Protein AF-A0A7L4RC32-F1 (afdb_monomer_lite)

Radius of gyration: 23.65 Å; chains: 1; bounding box: 84×22×58 Å

Foldseek 3Di:
DYDDDDDPPDPPDDPDPPDAPFQDDLVSLQLLLQLLDPPLVRNLVSLVCCVVPVVPDGPLSLLSSLLSVLCSVVVVVVVVVVVVVLVVVLVVLCVVVVHPSNVVSVVVVVVVVVVVVVVSNVSSVCSSRRHSDADVPSSVVSNVRD

Sequence (146 aa):
MPEEKSSKAAAAEKPKPAAPASGGSDETKLFGALCYIPIFAISLIVSLLILLTERKENKFLKFHATQSLIFMVVSAVVVITLFVIMWFGTVVVSMVTYGIGGLVCCGLEALMLLAYLVIWLFLAWQAYQGIEYEIPVIGKFARKYV

Secondary structure (DSSP, 8-state):
---------------PPPPP---SSHHHHHHHHHTT-S-HHHHHHHHHHHHHH-TTT-HHHHHHHHHHHHHHHHHHHHHHHHHHHHHHHHHHHHHHTTTHHHHHHHHHHHHHHHHHHHHHHHHHHHHHTT-----TTHHHHHGGG-

Structure (mmCIF, N/CA/C/O backbone):
data_AF-A0A7L4RC32-F1
#
_entry.id   AF-A0A7L4RC32-F1
#
loop_
_atom_site.group_PDB
_atom_site.id
_atom_site.type_symbol
_atom_site.label_atom_id
_atom_site.label_alt_id
_atom_site.label_comp_id
_atom_site.label_asym_id
_atom_site.label_entity_id
_atom_site.label_seq_id
_atom_site.pdbx_PDB_ins_code
_atom_site.Cartn_x
_atom_site.Cartn_y
_atom_site.Cartn_z
_atom_site.occupancy
_atom_site.B_iso_or_equiv
_atom_site.auth_seq_id
_atom_site.auth_comp_id
_atom_site.auth_asym_id
_atom_site.auth_atom_id
_atom_site.pdbx_PDB_model_num
ATOM 1 N N . MET A 1 1 ? -66.441 -7.438 29.787 1.00 43.78 1 MET A N 1
ATOM 2 C CA . MET A 1 1 ? -65.794 -8.201 28.697 1.00 43.78 1 MET A CA 1
ATOM 3 C C . MET A 1 1 ? -65.959 -7.403 27.416 1.00 43.78 1 MET A C 1
ATOM 5 O O . MET A 1 1 ? -67.084 -6.980 27.187 1.00 43.78 1 MET A O 1
ATOM 9 N N . PRO A 1 2 ? -64.956 -7.284 26.543 1.00 49.03 2 PRO A N 1
ATOM 10 C CA . PRO A 1 2 ? -63.542 -6.990 26.785 1.00 49.03 2 PRO A CA 1
ATOM 11 C C . PRO A 1 2 ? -63.007 -5.945 25.761 1.00 49.03 2 PRO A C 1
ATOM 13 O O . PRO A 1 2 ? -63.750 -5.463 24.918 1.00 49.03 2 PRO A O 1
ATOM 16 N N . GLU A 1 3 ? -61.712 -5.641 25.871 1.00 48.75 3 GLU A N 1
ATOM 17 C CA . GLU A 1 3 ? -60.775 -5.345 24.767 1.00 48.75 3 GLU A CA 1
ATOM 18 C C . GLU A 1 3 ? -60.891 -4.019 23.984 1.00 48.75 3 GLU A C 1
ATOM 20 O O . GLU A 1 3 ? -61.873 -3.708 23.329 1.00 48.75 3 GLU 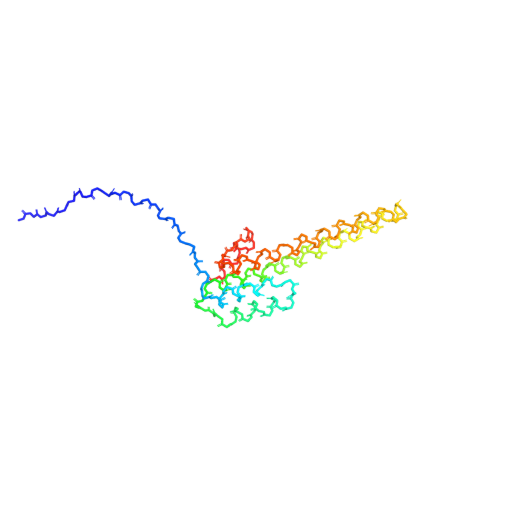A O 1
ATOM 25 N N . GLU A 1 4 ? -59.949 -3.085 24.134 1.00 44.00 4 GLU A N 1
ATOM 26 C CA . GLU A 1 4 ? -58.525 -3.146 23.750 1.00 44.00 4 GLU A CA 1
ATOM 27 C C . GLU A 1 4 ? -58.311 -2.759 22.276 1.00 44.00 4 GLU A C 1
ATOM 29 O O . GLU A 1 4 ? -58.820 -3.385 21.362 1.00 44.00 4 GLU A O 1
ATOM 34 N N . LYS A 1 5 ? -57.539 -1.674 22.114 1.00 45.47 5 LYS A N 1
ATOM 35 C CA . LYS A 1 5 ? -56.631 -1.319 21.011 1.00 45.47 5 LYS A CA 1
ATOM 36 C C . LYS A 1 5 ? -57.003 -1.804 19.605 1.00 45.47 5 LYS A C 1
ATOM 38 O O . LYS A 1 5 ? -56.997 -2.987 19.318 1.00 45.47 5 LYS A O 1
ATOM 43 N N . SER A 1 6 ? -56.980 -0.864 18.665 1.00 47.09 6 SER A N 1
ATOM 44 C CA . SER A 1 6 ? -55.979 -0.856 17.581 1.00 47.09 6 SER A CA 1
ATOM 45 C C . SER A 1 6 ? -56.546 -0.124 16.374 1.00 47.09 6 SER A C 1
ATOM 47 O O . SER A 1 6 ? -57.339 -0.674 15.625 1.00 47.09 6 SER A O 1
ATOM 49 N N . SER A 1 7 ? -56.135 1.128 16.183 1.00 44.62 7 SER A N 1
ATOM 50 C CA . SER A 1 7 ? -55.786 1.636 14.851 1.00 44.62 7 SER A CA 1
ATOM 51 C C . SER A 1 7 ? -55.145 3.018 14.992 1.00 44.62 7 SER A C 1
ATOM 53 O O . SER A 1 7 ? -55.644 4.034 14.516 1.00 44.62 7 SER A O 1
ATOM 55 N N . LYS A 1 8 ? -54.001 3.078 15.684 1.00 41.72 8 LYS A N 1
ATOM 56 C CA . LYS A 1 8 ? -52.962 4.030 15.280 1.00 41.72 8 LYS A CA 1
ATOM 57 C C . LYS A 1 8 ? -52.216 3.334 14.151 1.00 41.72 8 LYS A C 1
ATOM 59 O O . LYS A 1 8 ? -51.225 2.650 14.387 1.00 41.72 8 LYS A O 1
ATOM 64 N N . ALA A 1 9 ? -52.775 3.428 12.947 1.00 42.44 9 ALA A N 1
ATOM 65 C CA . ALA A 1 9 ? -52.086 3.035 11.733 1.00 42.44 9 ALA A CA 1
ATOM 66 C C . ALA A 1 9 ? -50.764 3.807 11.681 1.00 42.44 9 ALA A C 1
ATOM 68 O O . ALA A 1 9 ? -50.730 5.034 11.791 1.00 42.44 9 ALA A O 1
ATOM 69 N N . ALA A 1 10 ? -49.687 3.031 11.625 1.00 44.19 10 ALA A N 1
ATOM 70 C CA . ALA A 1 10 ? -48.311 3.463 11.657 1.00 44.19 10 ALA A CA 1
ATOM 71 C C . ALA A 1 10 ? -48.065 4.595 10.653 1.00 44.19 10 ALA A C 1
ATOM 73 O O . ALA A 1 10 ? -48.138 4.402 9.440 1.00 44.19 10 ALA A O 1
ATOM 74 N N . ALA A 1 11 ? -47.725 5.775 11.171 1.00 43.47 11 ALA A N 1
ATOM 75 C CA . ALA A 1 11 ? -46.958 6.731 10.399 1.00 43.47 11 ALA A CA 1
ATOM 76 C C . ALA A 1 11 ? -45.625 6.048 10.080 1.00 43.47 11 ALA A C 1
ATOM 78 O O . ALA A 1 11 ? -44.857 5.730 10.985 1.00 43.47 11 ALA A O 1
ATOM 79 N N . ALA A 1 12 ? -45.408 5.754 8.800 1.00 51.44 12 ALA A N 1
ATOM 80 C CA . ALA A 1 12 ? -44.160 5.218 8.294 1.00 51.44 12 ALA A CA 1
ATOM 81 C C . ALA A 1 12 ? -43.013 6.152 8.705 1.00 51.44 12 ALA A C 1
ATOM 83 O O . ALA A 1 12 ? -42.859 7.252 8.166 1.00 51.44 12 ALA A O 1
ATOM 84 N N . GLU A 1 13 ? -42.230 5.723 9.691 1.00 39.00 13 GLU A N 1
ATOM 85 C CA . GLU A 1 13 ? -40.980 6.370 10.052 1.00 39.00 13 GLU A CA 1
ATOM 86 C C . GLU A 1 13 ? -40.031 6.194 8.863 1.00 39.00 13 GLU A C 1
ATOM 88 O O . GLU A 1 13 ? -39.593 5.089 8.539 1.00 39.00 13 GLU A O 1
ATOM 93 N N . LYS A 1 14 ? -39.786 7.290 8.137 1.00 41.25 14 LYS A N 1
ATOM 94 C CA . LYS A 1 14 ? -38.772 7.346 7.079 1.00 41.25 14 LYS A CA 1
ATOM 95 C C . LYS A 1 14 ? -37.447 6.830 7.658 1.00 41.25 14 LYS A C 1
ATOM 97 O O . LYS A 1 14 ? -37.138 7.203 8.790 1.00 41.25 14 LYS A O 1
ATOM 102 N N . PRO A 1 15 ? -36.635 6.051 6.916 1.00 42.06 15 PRO A N 1
ATOM 103 C CA . PRO A 1 15 ? -35.332 5.632 7.409 1.00 42.06 15 PRO A CA 1
ATOM 104 C C . PRO A 1 15 ? -34.523 6.885 7.730 1.00 42.06 15 PRO A C 1
ATOM 106 O O . PRO A 1 15 ? -34.188 7.673 6.842 1.00 42.06 15 PRO A O 1
ATOM 109 N N . LYS A 1 16 ? -34.280 7.105 9.021 1.00 41.97 16 LYS A N 1
ATOM 110 C CA . LYS A 1 16 ? -33.401 8.154 9.520 1.00 41.97 16 LYS A CA 1
ATOM 111 C C . LYS A 1 16 ? -32.059 8.010 8.791 1.00 41.97 16 LYS A C 1
ATOM 113 O O . LYS A 1 16 ? -31.545 6.889 8.749 1.00 41.97 16 LYS A O 1
ATOM 118 N N . PRO A 1 17 ? -31.490 9.083 8.210 1.00 42.78 17 PRO A N 1
ATOM 119 C CA . PRO A 1 17 ? -30.147 9.025 7.650 1.00 42.78 17 PRO A CA 1
ATOM 120 C C . PRO A 1 17 ? -29.216 8.426 8.703 1.00 42.78 17 PRO A C 1
ATOM 122 O O . PRO A 1 17 ? -29.172 8.924 9.831 1.00 42.78 17 PRO A O 1
ATOM 125 N N . ALA A 1 18 ? -28.558 7.315 8.367 1.00 48.16 18 ALA A N 1
ATOM 126 C CA . ALA A 1 18 ? -27.604 6.682 9.259 1.00 48.16 18 ALA A CA 1
ATOM 127 C C . ALA A 1 18 ? -26.569 7.742 9.652 1.00 48.16 18 ALA A C 1
ATOM 129 O O . ALA A 1 18 ? -25.888 8.300 8.791 1.00 48.16 18 ALA A O 1
ATOM 130 N N . ALA A 1 19 ? -26.518 8.075 10.943 1.00 46.94 19 ALA A N 1
ATOM 131 C CA . ALA A 1 19 ? -25.483 8.942 11.480 1.00 46.94 19 ALA A CA 1
ATOM 132 C C . ALA A 1 19 ? -24.112 8.348 11.108 1.00 46.94 19 ALA A C 1
ATOM 134 O O . ALA A 1 19 ? -23.997 7.116 11.064 1.00 46.94 19 ALA A O 1
ATOM 135 N N . PRO A 1 20 ? -23.084 9.175 10.838 1.00 46.50 20 PRO A N 1
ATOM 136 C CA . PRO A 1 20 ? -21.753 8.647 10.597 1.00 46.50 20 PRO A CA 1
ATOM 137 C C . PRO A 1 20 ? -21.381 7.785 11.801 1.00 46.50 20 PRO A C 1
ATOM 139 O O . PRO A 1 20 ? -21.528 8.230 12.941 1.00 46.50 20 PRO A O 1
ATOM 142 N N . ALA A 1 21 ? -20.958 6.544 11.558 1.00 50.88 21 ALA A N 1
ATOM 143 C CA . ALA A 1 21 ? -20.325 5.738 12.587 1.00 50.88 21 ALA A CA 1
ATOM 144 C C . ALA A 1 21 ? -19.062 6.502 12.997 1.00 50.88 21 ALA A C 1
ATOM 146 O O . ALA A 1 21 ? -18.058 6.471 12.295 1.00 50.88 21 ALA A O 1
ATOM 147 N N . SER A 1 22 ? -19.159 7.312 14.050 1.00 55.88 22 SER A N 1
ATOM 148 C CA . SER A 1 22 ? -18.074 8.174 14.489 1.00 55.88 22 SER A CA 1
AT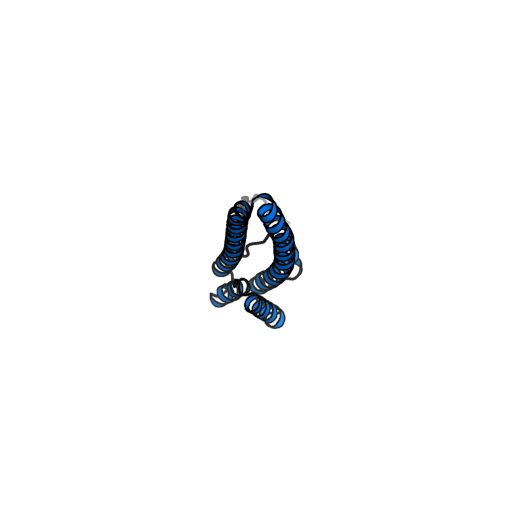OM 149 C C . SER A 1 22 ? -16.942 7.271 14.953 1.00 55.88 22 SER A C 1
ATOM 151 O O . SER A 1 22 ? -17.096 6.599 15.976 1.00 55.88 22 SER A O 1
ATOM 153 N N . GLY A 1 23 ? -15.840 7.228 14.202 1.00 57.19 23 GLY A N 1
ATOM 154 C CA . GLY A 1 23 ? -14.593 6.601 14.627 1.00 57.19 23 GLY A CA 1
ATOM 155 C C . GLY A 1 23 ? -14.100 7.230 15.929 1.00 57.19 23 GLY A C 1
ATOM 156 O O . GLY A 1 23 ? -13.321 8.166 15.886 1.00 57.19 23 GLY A O 1
ATOM 157 N N . GLY A 1 24 ? -14.618 6.753 17.062 1.00 67.69 24 GLY A N 1
ATOM 158 C CA . GLY A 1 24 ? -14.211 7.030 18.441 1.00 67.69 24 GLY A CA 1
ATOM 159 C C . GLY A 1 24 ? -13.702 8.438 18.790 1.00 67.69 24 GLY A C 1
ATOM 160 O O . GLY A 1 24 ? -14.099 9.459 18.226 1.00 67.69 24 GLY A O 1
ATOM 161 N N . SER A 1 25 ? -12.833 8.455 19.803 1.00 84.50 25 SER A N 1
ATOM 162 C CA . SER A 1 25 ? -12.023 9.603 20.220 1.00 84.50 25 SER A CA 1
ATOM 163 C C . SER A 1 25 ? -11.043 10.022 19.119 1.00 84.50 25 SER A C 1
ATOM 165 O O . SER A 1 25 ? -10.749 9.251 18.206 1.00 84.50 25 SER A O 1
ATOM 167 N N . ASP A 1 26 ? -10.467 11.220 19.219 1.00 88.62 26 ASP A N 1
ATOM 168 C CA . ASP A 1 26 ? -9.444 11.666 18.262 1.00 88.62 26 ASP A CA 1
ATOM 169 C C . ASP A 1 26 ? -8.217 10.739 18.235 1.00 88.62 26 ASP A C 1
ATOM 171 O O . ASP A 1 26 ? -7.614 10.535 17.183 1.00 88.62 26 ASP A O 1
ATOM 175 N N . GLU A 1 27 ? -7.916 10.078 19.356 1.00 88.44 27 GLU A N 1
ATOM 176 C CA . GLU A 1 27 ? -6.907 9.018 19.434 1.00 88.44 27 GLU A CA 1
ATOM 177 C C . GLU A 1 27 ? -7.261 7.831 18.529 1.00 88.44 27 GLU A C 1
ATOM 179 O O . GLU A 1 27 ? -6.418 7.355 17.775 1.00 88.44 27 GLU A O 1
ATOM 184 N N . THR A 1 28 ? -8.524 7.390 18.536 1.00 89.50 28 THR A N 1
ATOM 185 C CA . THR A 1 28 ? -9.004 6.282 17.693 1.00 89.50 28 THR A CA 1
ATOM 186 C C . THR A 1 28 ? -8.801 6.591 16.208 1.00 89.50 28 THR A C 1
ATOM 188 O O . THR A 1 28 ? -8.320 5.741 15.455 1.00 89.50 28 THR A O 1
ATOM 191 N N . LYS A 1 29 ? -9.128 7.819 15.790 1.00 91.50 29 LYS A N 1
ATOM 192 C CA . LYS A 1 29 ? -8.939 8.285 14.406 1.00 91.50 29 LYS A CA 1
ATOM 193 C C . LYS A 1 29 ? -7.463 8.363 14.038 1.00 91.50 29 LYS A C 1
ATOM 195 O O . LYS A 1 29 ? -7.075 7.930 12.953 1.00 91.50 29 LYS A O 1
ATOM 200 N N . LEU A 1 30 ? -6.633 8.874 14.951 1.00 91.75 30 LEU A N 1
ATOM 201 C CA . LEU A 1 30 ? -5.189 8.950 14.762 1.00 91.75 30 LEU A CA 1
ATOM 202 C C . LEU A 1 30 ? -4.590 7.552 14.578 1.00 91.75 30 LEU A C 1
ATOM 204 O O . LEU A 1 30 ? -3.924 7.314 13.575 1.00 91.75 30 LEU A O 1
ATOM 208 N N . PHE A 1 31 ? -4.872 6.610 15.479 1.00 90.94 31 PHE A N 1
ATOM 209 C CA . PHE A 1 31 ? -4.384 5.232 15.367 1.00 90.94 31 PHE A CA 1
ATOM 210 C C . PHE A 1 31 ? -4.900 4.525 14.106 1.00 90.94 31 PHE A C 1
ATOM 212 O O . PHE A 1 31 ? -4.135 3.818 13.451 1.00 90.94 31 PHE A O 1
ATOM 219 N N . GLY A 1 32 ? -6.152 4.774 13.707 1.00 91.81 32 GLY A N 1
ATOM 220 C CA . GLY A 1 32 ? -6.688 4.295 12.431 1.00 91.81 32 GLY A CA 1
ATOM 221 C C . GLY A 1 32 ? -5.915 4.835 11.223 1.00 91.81 32 GLY A C 1
ATOM 222 O O . GLY A 1 32 ? -5.639 4.084 10.289 1.00 91.81 32 GLY A O 1
ATOM 223 N N . ALA A 1 33 ? -5.516 6.109 11.244 1.00 93.94 33 ALA A N 1
ATOM 224 C CA . ALA A 1 33 ? -4.691 6.713 10.197 1.00 93.94 33 ALA A CA 1
ATOM 225 C C . ALA A 1 33 ? -3.250 6.177 10.195 1.00 93.94 33 ALA A C 1
ATOM 227 O O . ALA A 1 33 ? -2.680 5.958 9.124 1.00 93.94 33 ALA A O 1
ATOM 228 N N . LEU A 1 34 ? -2.678 5.904 11.375 1.00 93.31 34 LEU A N 1
ATOM 229 C CA . LEU A 1 34 ? -1.334 5.333 11.520 1.00 93.31 34 LEU A CA 1
ATOM 230 C C . LEU A 1 34 ? -1.206 3.942 10.877 1.00 93.31 34 LEU A C 1
ATOM 232 O O . LEU A 1 34 ? -0.119 3.585 10.424 1.00 93.31 34 LEU A O 1
ATOM 236 N N . CYS A 1 35 ? -2.305 3.185 10.767 1.00 92.94 35 CYS A N 1
ATOM 237 C CA . CYS A 1 35 ? -2.337 1.936 10.003 1.00 92.94 35 CYS A CA 1
ATOM 238 C C . CYS A 1 35 ? -2.024 2.123 8.507 1.00 92.94 35 CYS A C 1
ATOM 240 O O . CYS A 1 35 ? -1.695 1.141 7.852 1.00 92.94 35 CYS A O 1
ATOM 242 N N . TYR A 1 36 ? -2.135 3.333 7.951 1.00 93.75 36 TYR A N 1
ATOM 243 C CA . TYR A 1 36 ? -1.957 3.621 6.521 1.00 93.75 36 TYR A CA 1
ATOM 244 C C . TYR A 1 36 ? -0.821 4.616 6.253 1.00 93.75 36 TYR A C 1
ATOM 246 O O . TYR A 1 36 ? -0.829 5.322 5.244 1.00 93.75 36 TYR A O 1
ATOM 254 N N . ILE A 1 37 ? 0.186 4.693 7.125 1.00 92.94 37 ILE A N 1
ATOM 255 C CA . ILE A 1 37 ? 1.401 5.454 6.812 1.00 92.94 37 ILE A CA 1
ATOM 256 C C . ILE A 1 37 ? 2.149 4.753 5.666 1.00 92.94 37 ILE A C 1
ATOM 258 O O . ILE A 1 37 ? 2.427 3.560 5.784 1.00 92.94 37 ILE A O 1
ATOM 262 N N . PRO A 1 38 ? 2.577 5.457 4.600 1.00 87.50 38 PRO A N 1
ATOM 263 C CA . PRO A 1 38 ? 3.295 4.878 3.453 1.00 87.50 38 PRO A CA 1
ATOM 264 C C . PRO A 1 38 ? 4.739 4.433 3.773 1.00 87.50 38 PRO A C 1
ATOM 266 O O . PRO A 1 38 ? 5.633 4.485 2.935 1.00 87.50 38 PRO A O 1
ATOM 269 N N . ILE A 1 39 ? 4.977 3.985 5.004 1.00 88.94 39 ILE A N 1
ATOM 270 C CA . ILE A 1 39 ? 6.198 3.373 5.504 1.00 88.94 39 ILE A CA 1
ATOM 271 C C . ILE A 1 39 ? 5.810 1.964 5.940 1.00 88.94 39 ILE A C 1
ATOM 273 O O . ILE A 1 39 ? 5.185 1.768 6.984 1.00 88.94 39 ILE A O 1
ATOM 277 N N . PHE A 1 40 ? 6.191 0.983 5.121 1.00 85.56 40 PHE A N 1
ATOM 278 C CA . PHE A 1 40 ? 5.739 -0.403 5.241 1.00 85.56 40 PHE A CA 1
ATOM 279 C C . PHE A 1 40 ? 5.920 -0.970 6.659 1.00 85.56 40 PHE A C 1
ATOM 281 O O . PHE A 1 40 ? 4.990 -1.522 7.238 1.00 85.56 40 PHE A O 1
ATOM 288 N N . ALA A 1 41 ? 7.097 -0.777 7.259 1.00 87.75 41 ALA A N 1
ATOM 289 C CA . ALA A 1 41 ? 7.386 -1.285 8.599 1.00 87.75 41 ALA A CA 1
ATOM 290 C C . ALA A 1 41 ? 6.479 -0.671 9.680 1.00 87.75 41 ALA A C 1
ATOM 292 O O . ALA A 1 41 ? 5.999 -1.388 10.553 1.00 87.75 41 ALA A O 1
ATOM 293 N N . ILE A 1 42 ? 6.210 0.636 9.608 1.00 89.31 42 ILE A N 1
ATOM 294 C CA . ILE A 1 42 ? 5.410 1.340 10.618 1.00 89.31 42 ILE A CA 1
ATOM 295 C C . ILE A 1 42 ? 3.957 0.877 10.547 1.00 89.31 42 ILE A C 1
ATOM 297 O O . ILE A 1 42 ? 3.404 0.461 11.562 1.00 89.31 42 ILE A O 1
ATOM 301 N N . SER A 1 43 ? 3.366 0.872 9.352 1.00 89.88 43 SER A N 1
ATOM 302 C CA . SER A 1 43 ? 1.975 0.441 9.162 1.00 89.88 43 SER A CA 1
ATOM 303 C C . SER A 1 43 ? 1.749 -1.014 9.556 1.00 89.88 43 SER A C 1
ATOM 305 O O . SER A 1 43 ? 0.725 -1.330 10.165 1.00 89.88 43 SER A O 1
ATOM 307 N N . LEU A 1 44 ? 2.728 -1.887 9.293 1.00 91.31 44 LEU A N 1
ATOM 308 C CA . LEU A 1 44 ? 2.694 -3.280 9.732 1.00 91.31 44 LEU A CA 1
ATOM 309 C C . LEU A 1 44 ? 2.693 -3.386 11.259 1.00 91.31 44 LEU A C 1
ATOM 311 O O . LEU A 1 44 ? 1.830 -4.052 11.828 1.00 91.31 44 LEU A O 1
ATOM 315 N N . ILE A 1 45 ? 3.650 -2.725 11.916 1.00 92.38 45 ILE A N 1
ATOM 316 C CA . ILE A 1 45 ? 3.802 -2.774 13.373 1.00 92.38 45 ILE A CA 1
ATOM 317 C C . ILE A 1 45 ? 2.549 -2.216 14.048 1.00 92.38 45 ILE A C 1
ATOM 319 O O . ILE A 1 45 ? 1.986 -2.883 14.908 1.00 92.38 45 ILE A O 1
ATOM 323 N N . VAL A 1 46 ? 2.073 -1.040 13.633 1.00 91.75 46 VAL A N 1
ATOM 324 C CA . VAL A 1 46 ? 0.881 -0.403 14.213 1.00 91.75 46 VAL A CA 1
ATOM 325 C C . VAL A 1 46 ? -0.352 -1.293 14.053 1.00 91.75 46 VAL A C 1
ATOM 327 O O . VAL A 1 46 ? -1.064 -1.534 15.027 1.00 91.75 46 VAL A O 1
ATOM 330 N N . SER A 1 47 ? -0.580 -1.836 12.856 1.00 90.81 47 SER A N 1
ATOM 331 C CA . SER A 1 47 ? -1.739 -2.699 12.602 1.00 90.81 47 SER A CA 1
ATOM 332 C C . SER A 1 47 ? -1.678 -4.000 13.408 1.00 90.81 47 SER A C 1
ATOM 334 O O . SER A 1 47 ? -2.693 -4.439 13.947 1.00 90.81 47 SER A O 1
ATOM 336 N N . LEU A 1 48 ? -0.492 -4.601 13.555 1.00 92.25 48 LEU A N 1
ATOM 337 C CA . LEU A 1 48 ? -0.306 -5.777 14.408 1.00 92.25 48 LEU A CA 1
ATOM 338 C C . LEU A 1 48 ? -0.518 -5.454 15.886 1.00 92.25 48 LEU A C 1
ATOM 340 O O . LEU A 1 48 ? -1.201 -6.215 16.569 1.00 92.25 48 LEU A O 1
ATOM 344 N N . LEU A 1 49 ? 0.028 -4.338 16.373 1.00 91.56 49 LEU A N 1
ATOM 345 C CA . LEU A 1 49 ? -0.162 -3.905 17.755 1.00 91.56 49 LEU A CA 1
ATOM 346 C C . LEU A 1 49 ? -1.650 -3.745 18.059 1.00 91.56 49 LEU A C 1
ATOM 348 O O . LEU A 1 49 ? -2.129 -4.389 18.985 1.00 91.56 49 LEU A O 1
ATOM 352 N N . ILE A 1 50 ? -2.393 -3.014 17.224 1.00 90.25 50 ILE A N 1
ATOM 353 C CA . ILE A 1 50 ? -3.839 -2.818 17.393 1.00 90.25 50 ILE A CA 1
ATOM 354 C C . ILE A 1 50 ? -4.582 -4.160 17.429 1.00 90.25 50 ILE A C 1
ATOM 356 O O . ILE A 1 50 ? -5.392 -4.389 18.323 1.00 90.25 50 ILE A 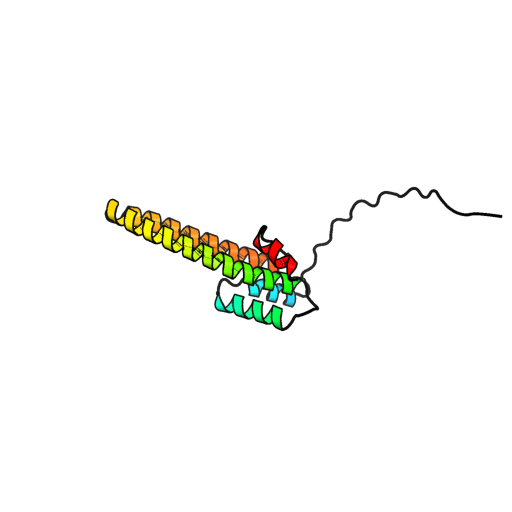O 1
ATOM 360 N N . LEU A 1 51 ? -4.300 -5.096 16.518 1.00 89.69 51 LEU A N 1
ATOM 361 C CA . LEU A 1 51 ? -4.989 -6.396 16.527 1.00 89.69 51 LEU A CA 1
ATOM 362 C C . LEU A 1 51 ? -4.636 -7.278 17.733 1.00 89.69 51 LEU A C 1
ATOM 364 O O . LEU A 1 51 ? -5.453 -8.112 18.138 1.00 89.69 51 LEU A O 1
ATOM 368 N N . LEU A 1 52 ? -3.444 -7.112 18.307 1.00 88.56 52 LEU A N 1
ATOM 369 C CA . LEU A 1 52 ? -2.997 -7.868 19.476 1.00 88.56 52 LEU A CA 1
ATOM 370 C C . LEU A 1 52 ? -3.488 -7.258 20.797 1.00 88.56 52 LEU A C 1
ATOM 372 O O . LEU A 1 52 ? -3.797 -8.019 21.721 1.00 88.56 52 LEU A O 1
ATOM 376 N N . THR A 1 53 ? -3.585 -5.928 20.891 1.00 85.69 53 THR A N 1
ATOM 377 C CA . THR A 1 53 ? -3.932 -5.207 22.127 1.00 85.69 53 THR A CA 1
ATOM 378 C C . THR A 1 53 ? -5.417 -4.850 22.223 1.00 85.69 53 THR A C 1
ATOM 380 O O . THR A 1 53 ? -6.024 -5.083 23.264 1.00 85.69 53 THR A O 1
ATOM 383 N N . GLU A 1 54 ? -6.048 -4.373 21.148 1.00 71.88 54 GLU A N 1
ATOM 384 C CA . GLU A 1 54 ? -7.407 -3.785 21.155 1.00 71.88 54 GLU A CA 1
ATOM 385 C C . GLU A 1 54 ? -8.532 -4.820 20.974 1.00 71.88 54 GLU A C 1
ATOM 387 O O . GLU A 1 54 ? -9.556 -4.583 20.329 1.00 71.88 54 GLU A O 1
ATOM 392 N N . ARG A 1 55 ? -8.353 -6.032 21.513 1.00 56.03 55 ARG A N 1
ATOM 393 C CA . ARG A 1 55 ? -9.016 -7.242 20.994 1.00 56.03 55 ARG A CA 1
ATOM 394 C C . ARG A 1 55 ? -10.560 -7.245 20.990 1.00 56.03 55 ARG A C 1
ATOM 396 O O . ARG A 1 55 ? -11.125 -8.100 20.299 1.00 56.03 55 ARG A O 1
ATOM 403 N N . LYS A 1 56 ? -11.263 -6.362 21.720 1.00 54.91 56 LYS A N 1
ATOM 404 C CA . LYS A 1 56 ? -12.743 -6.394 21.815 1.00 54.91 56 LYS A CA 1
ATOM 405 C C . LYS A 1 56 ? -13.493 -5.057 21.866 1.00 54.91 56 LYS A C 1
ATOM 407 O O . LYS A 1 56 ? -14.700 -5.090 21.642 1.00 54.91 56 LYS A O 1
ATOM 412 N N . GLU A 1 57 ? -12.855 -3.919 22.127 1.00 66.44 57 GLU A N 1
ATOM 413 C CA . GLU A 1 57 ? -13.616 -2.693 22.432 1.00 66.44 57 GLU A CA 1
ATOM 414 C C . GLU A 1 57 ? -13.882 -1.815 21.208 1.00 66.44 57 GLU A C 1
ATOM 416 O O . GLU A 1 57 ? -14.971 -1.255 21.076 1.00 66.44 57 GLU A O 1
ATOM 421 N N . ASN A 1 58 ? -12.942 -1.752 20.259 1.00 83.12 58 ASN A N 1
ATOM 422 C CA . ASN A 1 58 ? -13.008 -0.772 19.182 1.00 83.12 58 ASN A CA 1
ATOM 423 C C . ASN A 1 58 ? -13.056 -1.414 17.785 1.00 83.12 58 ASN A C 1
ATOM 425 O O . ASN A 1 58 ? -12.036 -1.711 17.157 1.00 83.12 58 ASN A O 1
ATOM 429 N N . LYS A 1 59 ? -14.281 -1.622 17.281 1.00 88.25 59 LYS A N 1
ATOM 430 C CA . LYS A 1 59 ? -14.537 -2.207 15.950 1.00 88.25 59 LYS A CA 1
ATOM 431 C C . LYS A 1 59 ? -13.906 -1.393 14.814 1.00 88.25 59 LYS A C 1
ATOM 433 O O . LYS A 1 59 ? -13.405 -1.992 13.867 1.00 88.25 59 LYS A O 1
ATOM 438 N N . PHE A 1 60 ? -13.866 -0.067 14.948 1.00 90.38 60 PHE A N 1
ATOM 439 C CA . PHE A 1 60 ? -13.259 0.837 13.970 1.00 90.38 60 PHE A CA 1
ATOM 440 C C . PHE A 1 60 ? -11.754 0.574 13.821 1.00 90.38 60 PHE A C 1
ATOM 442 O O . PHE A 1 60 ? -11.251 0.360 12.717 1.00 90.38 60 PHE A O 1
ATOM 449 N N . LEU A 1 61 ? -11.033 0.500 14.944 1.00 91.06 61 LEU A N 1
ATOM 450 C CA . LEU A 1 61 ? -9.596 0.208 14.953 1.00 91.06 61 LEU A CA 1
ATOM 451 C C . LEU A 1 61 ? -9.290 -1.186 14.401 1.00 91.06 61 LEU A C 1
ATOM 453 O O . LEU A 1 61 ? -8.390 -1.338 13.575 1.00 91.06 61 LEU A O 1
ATOM 457 N N . LYS A 1 62 ? -10.080 -2.195 14.786 1.00 90.69 62 LYS A N 1
ATOM 458 C CA . LYS A 1 62 ? -9.942 -3.557 14.247 1.00 90.69 62 LYS A CA 1
ATOM 459 C C . LYS A 1 62 ? -10.175 -3.608 12.740 1.00 90.69 62 LYS A C 1
ATOM 461 O O . LYS A 1 62 ? -9.448 -4.320 12.045 1.00 90.69 62 LYS A O 1
ATOM 466 N N . PHE A 1 63 ? -11.156 -2.862 12.234 1.00 93.12 63 PHE A N 1
ATOM 467 C CA . PHE A 1 63 ? -11.420 -2.764 10.803 1.00 93.12 63 PHE A CA 1
ATOM 468 C C . PHE A 1 63 ? -10.231 -2.156 10.061 1.00 93.12 63 PHE A C 1
ATOM 470 O O . PHE A 1 63 ? -9.710 -2.789 9.143 1.00 93.12 63 PHE A O 1
ATOM 477 N N . HIS A 1 64 ? -9.748 -0.986 10.485 1.00 93.56 64 HIS A N 1
ATOM 478 C CA . HIS A 1 64 ? -8.627 -0.323 9.817 1.00 93.56 64 HIS A CA 1
ATOM 479 C C . HIS A 1 64 ? -7.319 -1.113 9.919 1.00 93.56 64 HIS A C 1
ATOM 481 O O . HIS A 1 64 ? -6.609 -1.200 8.918 1.00 93.56 64 HIS A O 1
ATOM 487 N N . ALA A 1 65 ? -7.036 -1.746 11.059 1.00 93.25 65 ALA A N 1
ATOM 488 C CA . ALA A 1 65 ? -5.853 -2.583 11.232 1.00 93.25 65 ALA A CA 1
ATOM 489 C C . ALA A 1 65 ? -5.910 -3.854 10.369 1.00 93.25 65 ALA A C 1
ATOM 491 O O . ALA A 1 65 ? -4.943 -4.195 9.689 1.00 93.25 65 ALA A O 1
ATOM 492 N N . THR A 1 66 ? -7.063 -4.529 10.322 1.00 93.25 66 THR A N 1
ATOM 493 C CA . THR A 1 66 ? -7.248 -5.715 9.472 1.00 93.25 66 THR A CA 1
ATOM 494 C C . THR A 1 66 ? -7.181 -5.343 7.991 1.00 93.25 66 THR A C 1
ATOM 496 O O . THR A 1 66 ? -6.459 -5.981 7.222 1.00 93.25 66 THR A O 1
ATOM 499 N N . GLN A 1 67 ? -7.910 -4.299 7.582 1.00 94.75 67 GLN A N 1
ATOM 500 C CA . GLN A 1 67 ? -7.920 -3.815 6.203 1.00 94.75 67 GLN A CA 1
ATOM 501 C C . GLN A 1 67 ? -6.522 -3.371 5.767 1.00 94.75 67 GLN A C 1
ATOM 503 O O . GLN A 1 67 ? -6.125 -3.709 4.654 1.00 94.75 67 GLN A O 1
ATOM 508 N N . SER A 1 68 ? -5.766 -2.689 6.633 1.00 94.19 68 SER A N 1
ATOM 509 C CA . SER A 1 68 ? -4.385 -2.299 6.347 1.00 94.19 68 SER A CA 1
ATOM 510 C C . SER A 1 68 ? -3.487 -3.513 6.115 1.00 94.19 68 SER A C 1
ATOM 512 O O . SER A 1 68 ? -2.836 -3.576 5.077 1.00 94.19 68 SER A O 1
ATOM 514 N N . LEU A 1 69 ? -3.510 -4.531 6.984 1.00 93.88 69 LEU A N 1
ATOM 515 C CA . LEU A 1 69 ? -2.682 -5.730 6.788 1.00 93.88 69 LEU A CA 1
ATOM 516 C C . LEU A 1 69 ? -2.962 -6.428 5.456 1.00 93.88 69 LEU A C 1
ATOM 518 O O . LEU A 1 69 ? -2.034 -6.785 4.728 1.00 93.88 69 LEU A O 1
ATOM 522 N N . ILE A 1 70 ? -4.238 -6.600 5.110 1.00 93.81 70 ILE A N 1
ATOM 523 C CA . ILE A 1 70 ? -4.612 -7.215 3.832 1.00 93.81 70 ILE A CA 1
ATOM 524 C C . ILE A 1 70 ? -4.193 -6.306 2.673 1.00 93.81 70 ILE A C 1
ATOM 526 O O . ILE A 1 70 ? -3.620 -6.787 1.695 1.00 93.81 70 ILE A O 1
ATOM 530 N N . PHE A 1 71 ? -4.444 -4.998 2.780 1.00 93.94 71 PHE A N 1
ATOM 531 C CA . PHE A 1 71 ? -4.038 -4.018 1.778 1.00 93.94 71 PHE A CA 1
ATOM 532 C C . PHE A 1 71 ? -2.528 -4.045 1.554 1.00 93.94 71 PHE A C 1
ATOM 534 O O . PHE A 1 71 ? -2.106 -4.043 0.405 1.00 93.94 71 PHE A O 1
ATOM 541 N N . MET A 1 72 ? -1.715 -4.156 2.602 1.00 91.94 72 MET A N 1
ATOM 542 C CA . MET A 1 72 ? -0.259 -4.262 2.509 1.00 91.94 72 MET A CA 1
ATOM 543 C C . MET A 1 72 ? 0.190 -5.515 1.758 1.00 91.94 72 MET A C 1
ATOM 545 O O . MET A 1 72 ? 1.030 -5.424 0.868 1.00 91.94 72 MET A O 1
ATOM 549 N N . VAL A 1 73 ? -0.377 -6.679 2.079 1.00 92.25 73 VAL A N 1
ATOM 550 C CA . VAL A 1 73 ? -0.020 -7.934 1.399 1.00 92.25 73 VAL A CA 1
ATOM 551 C C . VAL A 1 73 ? -0.441 -7.891 -0.070 1.00 92.25 73 VAL A C 1
ATOM 553 O O . VAL A 1 73 ? 0.364 -8.183 -0.953 1.00 92.25 73 VAL A O 1
ATOM 556 N N . VAL A 1 74 ? -1.682 -7.483 -0.349 1.00 92.69 74 VAL A N 1
ATOM 557 C CA . VAL A 1 74 ? -2.204 -7.402 -1.721 1.00 92.69 74 VAL A CA 1
ATOM 558 C C . VAL A 1 74 ? -1.438 -6.360 -2.534 1.00 92.69 74 VAL A C 1
ATOM 560 O O . VAL A 1 74 ? -1.027 -6.641 -3.659 1.00 92.69 74 VAL A O 1
ATOM 563 N N . SER A 1 75 ? -1.200 -5.176 -1.967 1.00 91.38 75 SER A N 1
ATOM 564 C CA . SER A 1 75 ? -0.442 -4.119 -2.641 1.00 91.38 75 SER A CA 1
ATOM 565 C C . SER A 1 75 ? 1.006 -4.518 -2.890 1.00 91.38 75 SER A C 1
ATOM 567 O O . SER A 1 75 ? 1.495 -4.259 -3.983 1.00 91.38 75 SER A O 1
ATOM 569 N N . ALA A 1 76 ? 1.673 -5.210 -1.960 1.00 91.12 76 ALA A N 1
ATOM 570 C CA . ALA A 1 76 ? 3.026 -5.715 -2.177 1.00 91.12 76 ALA A CA 1
ATOM 571 C C . ALA A 1 76 ? 3.086 -6.668 -3.379 1.00 91.12 76 ALA A C 1
ATOM 573 O O . ALA A 1 76 ? 3.930 -6.490 -4.256 1.00 91.12 76 ALA A O 1
ATOM 574 N N . VAL A 1 77 ? 2.158 -7.627 -3.472 1.00 93.75 77 VAL A N 1
ATOM 575 C CA . VAL A 1 77 ? 2.094 -8.559 -4.613 1.00 93.75 77 VAL A CA 1
ATOM 576 C C . VAL A 1 77 ? 1.858 -7.808 -5.927 1.00 93.75 77 VAL A C 1
ATOM 578 O O . VAL A 1 77 ? 2.557 -8.058 -6.912 1.00 93.75 77 VAL A O 1
ATOM 581 N N . VAL A 1 78 ? 0.910 -6.865 -5.946 1.00 92.56 78 VAL A N 1
ATOM 582 C CA . VAL A 1 78 ? 0.585 -6.071 -7.143 1.00 92.56 78 VAL A CA 1
ATOM 583 C C . VAL A 1 78 ? 1.765 -5.199 -7.569 1.00 92.56 78 VAL A C 1
ATOM 585 O O . VAL A 1 78 ? 2.151 -5.231 -8.736 1.00 92.56 78 VAL A O 1
ATOM 588 N N . VAL A 1 79 ? 2.369 -4.458 -6.639 1.00 91.50 79 VAL A N 1
ATOM 589 C CA . VAL A 1 79 ? 3.491 -3.552 -6.915 1.00 91.50 79 VAL A CA 1
ATOM 590 C C . VAL A 1 79 ? 4.708 -4.328 -7.401 1.00 91.50 79 VAL A C 1
ATOM 592 O O . VAL A 1 79 ? 5.292 -3.934 -8.403 1.00 91.50 79 VAL A O 1
ATOM 595 N N . ILE A 1 80 ? 5.063 -5.450 -6.766 1.00 93.06 80 ILE A N 1
ATOM 596 C CA . ILE A 1 80 ? 6.194 -6.282 -7.206 1.00 93.06 80 ILE A CA 1
ATOM 597 C C . ILE A 1 80 ? 5.942 -6.829 -8.617 1.00 93.06 80 ILE A C 1
ATOM 599 O O . ILE A 1 80 ? 6.823 -6.754 -9.470 1.00 93.06 80 ILE A O 1
ATOM 603 N N . THR A 1 81 ? 4.734 -7.331 -8.889 1.00 94.56 81 THR A N 1
ATOM 604 C CA . THR A 1 81 ? 4.374 -7.872 -10.211 1.00 94.56 81 THR A CA 1
ATOM 605 C C . THR A 1 81 ? 4.462 -6.799 -11.296 1.00 94.56 81 THR A C 1
ATOM 607 O O . THR A 1 81 ? 5.096 -7.012 -12.330 1.00 94.56 81 THR A O 1
ATOM 610 N N . LEU A 1 82 ? 3.864 -5.629 -11.055 1.00 93.88 82 LEU A N 1
ATOM 611 C CA . LEU A 1 82 ? 3.901 -4.508 -11.994 1.00 93.88 82 LEU A CA 1
ATOM 612 C C . LEU A 1 82 ? 5.321 -3.972 -12.181 1.00 93.88 82 LEU A C 1
ATOM 614 O O . LEU A 1 82 ? 5.709 -3.690 -13.310 1.00 93.88 82 LEU A O 1
ATOM 618 N N . PHE A 1 83 ? 6.102 -3.877 -11.105 1.00 92.31 83 PHE A N 1
ATOM 619 C CA . PHE A 1 83 ? 7.489 -3.429 -11.162 1.00 92.31 83 PHE A CA 1
ATOM 620 C C . PHE A 1 83 ? 8.330 -4.339 -12.057 1.00 92.31 83 PHE A C 1
ATOM 622 O O . PHE A 1 83 ? 9.024 -3.842 -12.936 1.00 92.31 83 PHE A O 1
ATOM 629 N N . VAL A 1 84 ? 8.220 -5.662 -11.902 1.00 94.38 84 VAL A N 1
ATOM 630 C CA . VAL A 1 84 ? 8.945 -6.619 -12.753 1.00 94.38 84 VAL A CA 1
ATOM 631 C C . VAL A 1 84 ? 8.529 -6.471 -14.219 1.00 94.38 84 VAL A C 1
ATOM 633 O O . VAL A 1 84 ? 9.393 -6.325 -15.081 1.00 94.38 84 VAL A O 1
ATOM 636 N N . ILE A 1 85 ? 7.223 -6.464 -14.510 1.00 93.62 85 ILE A N 1
ATOM 637 C CA . ILE A 1 85 ? 6.708 -6.339 -15.885 1.00 93.62 85 ILE A CA 1
ATOM 638 C C . ILE A 1 85 ? 7.199 -5.046 -16.537 1.00 93.62 85 ILE A C 1
ATOM 640 O O . ILE A 1 85 ? 7.695 -5.069 -17.666 1.00 93.62 85 ILE A O 1
ATOM 644 N N . MET A 1 86 ? 7.074 -3.923 -15.831 1.00 92.06 86 MET A N 1
ATOM 645 C CA . MET A 1 86 ? 7.474 -2.633 -16.374 1.00 92.06 86 MET A CA 1
ATOM 646 C C . MET A 1 86 ? 8.981 -2.516 -16.513 1.00 92.06 86 MET A C 1
ATOM 648 O O . MET A 1 86 ? 9.425 -2.052 -17.550 1.00 92.06 86 MET A O 1
ATOM 652 N N . TRP A 1 87 ? 9.764 -3.011 -15.556 1.00 92.62 87 TRP A N 1
ATOM 653 C CA . TRP A 1 87 ? 11.221 -2.997 -15.655 1.00 92.62 87 TRP A CA 1
ATOM 654 C C . TRP A 1 87 ? 11.708 -3.746 -16.901 1.00 92.62 87 TRP A C 1
ATOM 656 O O . TRP A 1 87 ? 12.497 -3.207 -17.678 1.00 92.62 87 TRP A O 1
ATOM 666 N N . PHE A 1 88 ? 11.177 -4.949 -17.160 1.00 94.44 88 PHE A N 1
ATOM 667 C CA . PHE A 1 88 ? 11.473 -5.679 -18.397 1.00 94.44 88 PHE A CA 1
ATOM 668 C C . PHE A 1 88 ? 11.036 -4.898 -19.645 1.00 94.44 88 PHE A C 1
ATOM 670 O O . PHE A 1 88 ? 11.798 -4.811 -20.610 1.00 94.44 88 PHE A O 1
ATOM 677 N N . GLY A 1 89 ? 9.844 -4.296 -19.623 1.00 92.94 89 GLY A N 1
ATOM 678 C CA . GLY A 1 89 ? 9.353 -3.446 -20.710 1.00 92.94 89 GLY A CA 1
ATOM 679 C C . GLY A 1 89 ? 10.270 -2.251 -20.986 1.00 92.94 89 GLY A C 1
ATOM 680 O O . GLY A 1 89 ? 10.659 -2.028 -22.132 1.00 92.94 89 GLY A O 1
ATOM 681 N N . THR A 1 90 ? 10.680 -1.538 -19.939 1.00 93.50 90 THR A N 1
ATOM 682 C CA . THR A 1 90 ? 11.591 -0.392 -19.991 1.00 93.50 90 THR A CA 1
ATOM 683 C C . THR A 1 90 ? 12.934 -0.792 -20.591 1.00 93.50 90 THR A C 1
ATOM 685 O O . THR A 1 90 ? 13.430 -0.092 -21.475 1.00 93.50 90 THR A O 1
ATOM 688 N N . VAL A 1 91 ? 13.503 -1.937 -20.195 1.00 93.31 91 VAL A N 1
ATOM 689 C CA . VAL A 1 91 ? 14.759 -2.452 -20.771 1.00 93.31 91 VAL A CA 1
ATOM 690 C C . VAL A 1 91 ? 14.607 -2.718 -22.271 1.00 93.31 91 VAL A C 1
ATOM 692 O O . VAL A 1 91 ? 15.396 -2.200 -23.063 1.00 93.31 91 VAL A O 1
ATOM 695 N N . VAL A 1 92 ? 13.576 -3.461 -22.686 1.00 94.50 92 VAL A N 1
ATOM 696 C CA . VAL A 1 92 ? 13.355 -3.803 -24.104 1.00 94.50 92 VAL A CA 1
ATOM 697 C C . VAL A 1 92 ? 13.128 -2.551 -24.952 1.00 94.50 92 VAL A C 1
ATOM 699 O O . VAL A 1 92 ? 13.778 -2.377 -25.985 1.00 94.50 92 VAL A O 1
ATOM 702 N N . VAL A 1 93 ? 12.253 -1.645 -24.506 1.00 94.19 93 VAL A N 1
ATOM 703 C CA . VAL A 1 93 ? 11.977 -0.380 -25.202 1.00 94.19 93 VAL A CA 1
ATOM 704 C C . VAL A 1 93 ? 13.247 0.457 -25.309 1.00 94.19 93 VAL A C 1
ATOM 706 O O . VAL A 1 93 ? 13.539 0.987 -26.381 1.00 94.19 93 VAL A O 1
ATOM 709 N N . SER A 1 94 ? 14.041 0.538 -24.240 1.00 93.31 94 SER A N 1
ATOM 710 C CA . SER A 1 94 ? 15.309 1.273 -24.247 1.00 93.31 94 SER A CA 1
ATOM 711 C C . SER A 1 94 ? 16.295 0.703 -25.264 1.00 93.31 94 SER A C 1
ATOM 713 O O . SER A 1 94 ? 16.921 1.478 -25.984 1.00 93.31 94 SER A O 1
ATOM 715 N N . MET A 1 95 ? 16.406 -0.624 -25.384 1.00 93.50 95 MET A N 1
ATOM 716 C CA . MET A 1 95 ? 17.301 -1.255 -26.363 1.00 93.50 95 MET A CA 1
ATOM 717 C C . MET A 1 95 ? 16.892 -0.949 -27.808 1.00 93.50 95 MET A C 1
ATOM 719 O O . MET A 1 95 ? 17.749 -0.638 -28.631 1.00 93.50 95 MET A O 1
ATOM 723 N N . VAL A 1 96 ? 15.592 -0.992 -28.115 1.00 94.69 96 VAL A N 1
ATOM 724 C CA . VAL A 1 96 ? 15.077 -0.746 -29.477 1.00 94.69 96 VAL A CA 1
ATOM 725 C C . VAL A 1 96 ? 15.130 0.740 -29.856 1.00 94.69 96 VAL A C 1
ATOM 727 O O . VAL A 1 96 ? 15.276 1.080 -31.026 1.00 94.69 96 VAL A O 1
ATOM 730 N N . THR A 1 97 ? 15.026 1.637 -28.874 1.00 94.56 97 THR A N 1
ATOM 731 C CA . THR A 1 97 ? 14.945 3.095 -29.090 1.00 94.56 97 THR A CA 1
ATOM 732 C C . THR A 1 97 ? 16.242 3.841 -28.770 1.00 94.56 97 THR A C 1
ATOM 734 O O . THR A 1 97 ? 16.228 5.067 -28.652 1.00 94.56 97 THR A O 1
ATOM 737 N N . TYR A 1 98 ? 17.356 3.120 -28.593 1.00 91.50 98 TYR A N 1
ATOM 738 C CA . TYR A 1 98 ? 18.652 3.680 -28.183 1.00 91.50 98 TYR A CA 1
ATOM 739 C C . TYR A 1 98 ? 18.556 4.580 -26.933 1.00 91.50 98 TYR A C 1
ATOM 741 O O . TYR A 1 98 ? 19.217 5.610 -26.827 1.00 91.50 98 TYR A O 1
ATOM 749 N N . GLY A 1 99 ? 17.701 4.196 -25.982 1.00 86.62 99 GLY A N 1
ATOM 750 C CA . GLY A 1 99 ? 17.523 4.846 -24.682 1.00 86.62 99 GLY A CA 1
ATOM 751 C C . GLY A 1 99 ? 16.414 5.900 -24.606 1.00 86.62 99 GLY A C 1
ATOM 752 O O . GLY A 1 99 ? 15.909 6.146 -23.513 1.00 86.62 99 GLY A O 1
ATOM 753 N N . ILE A 1 100 ? 15.960 6.481 -25.724 1.00 89.56 100 ILE A N 1
ATOM 754 C CA . ILE A 1 100 ? 14.967 7.577 -25.698 1.00 89.56 100 ILE A CA 1
ATOM 755 C C . ILE A 1 100 ? 13.606 7.094 -25.181 1.00 89.56 100 ILE A C 1
ATOM 757 O O . ILE A 1 100 ? 12.984 7.753 -24.348 1.00 89.56 100 ILE A O 1
ATOM 761 N N . GLY A 1 101 ? 13.149 5.924 -25.628 1.00 88.69 101 GLY A N 1
ATOM 762 C CA . GLY A 1 101 ? 11.894 5.335 -25.160 1.00 88.69 101 GLY A CA 1
ATOM 763 C C . GLY A 1 101 ? 11.935 4.958 -23.677 1.00 88.69 101 GLY A C 1
ATOM 764 O O . GLY A 1 101 ? 10.907 5.020 -23.008 1.00 88.69 101 GLY A O 1
ATOM 765 N N . GLY A 1 102 ? 13.124 4.672 -23.135 1.00 89.62 102 GLY A N 1
ATOM 766 C CA . GLY A 1 102 ? 13.323 4.433 -21.706 1.00 89.62 102 GLY A CA 1
ATOM 767 C C . GLY A 1 102 ? 12.940 5.630 -20.841 1.00 89.62 102 GLY A C 1
ATOM 768 O O . GLY A 1 102 ? 12.310 5.456 -19.803 1.00 89.62 102 GLY A O 1
ATOM 769 N N . LEU A 1 103 ? 13.226 6.856 -21.294 1.00 89.06 103 LEU A N 1
ATOM 770 C CA . LEU A 1 103 ? 12.866 8.077 -20.560 1.00 89.06 103 LEU A CA 1
ATOM 771 C C . LEU A 1 103 ? 11.347 8.235 -20.409 1.00 89.06 103 LEU A C 1
ATOM 773 O O . LEU A 1 103 ? 10.869 8.650 -19.354 1.00 89.06 103 LEU A O 1
ATOM 777 N N . VAL A 1 104 ? 10.586 7.869 -21.445 1.00 90.31 104 VAL A N 1
ATOM 778 C CA . VAL A 1 104 ? 9.117 7.880 -21.398 1.00 90.31 104 VAL A CA 1
ATOM 779 C C . VAL A 1 104 ? 8.610 6.834 -20.404 1.00 90.31 104 VAL A C 1
ATOM 781 O O . VAL A 1 104 ? 7.745 7.141 -19.583 1.00 90.31 104 VAL A O 1
ATOM 784 N N . CYS A 1 105 ? 9.181 5.627 -20.423 1.00 91.12 105 CYS A N 1
ATOM 785 C CA . CYS A 1 105 ? 8.834 4.567 -19.476 1.00 91.12 105 CYS A CA 1
ATOM 786 C C . CYS A 1 105 ? 9.133 4.959 -18.017 1.00 91.12 105 CYS A C 1
ATOM 788 O O . CYS A 1 105 ? 8.270 4.781 -17.159 1.00 91.12 105 CYS A O 1
ATOM 790 N N . CYS A 1 106 ? 10.275 5.600 -17.744 1.00 89.62 106 CYS A N 1
ATOM 791 C CA . CYS A 1 106 ? 10.596 6.134 -16.414 1.00 89.62 106 CYS A CA 1
ATOM 792 C C . CYS A 1 106 ? 9.563 7.170 -15.932 1.00 89.6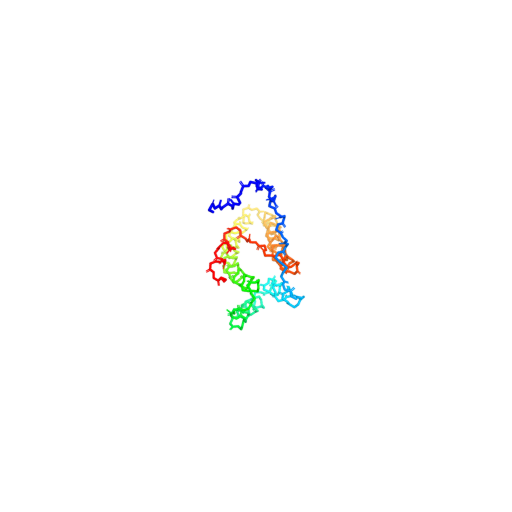2 106 CYS A C 1
ATOM 794 O O . CYS A 1 106 ? 9.216 7.213 -14.751 1.00 89.62 106 CYS A O 1
ATOM 796 N N . GLY A 1 107 ? 9.036 8.000 -16.839 1.00 91.19 107 GLY A N 1
ATOM 797 C CA . GLY A 1 107 ? 7.953 8.934 -16.519 1.00 91.19 107 GLY A CA 1
ATOM 798 C C . GLY A 1 107 ? 6.664 8.218 -16.098 1.00 91.19 107 GLY A C 1
ATOM 799 O O . GLY A 1 107 ? 6.031 8.607 -15.116 1.00 91.19 107 GLY A O 1
ATOM 800 N N . LEU A 1 108 ? 6.300 7.138 -16.795 1.00 91.31 108 LEU A N 1
ATOM 801 C CA . LEU A 1 108 ? 5.140 6.308 -16.448 1.00 91.31 108 LEU A CA 1
ATOM 802 C C . LEU A 1 108 ? 5.324 5.601 -15.095 1.00 91.31 108 LEU A C 1
ATOM 804 O O . LEU A 1 108 ? 4.390 5.555 -14.293 1.00 91.31 108 LEU A O 1
ATOM 808 N N . GLU A 1 109 ? 6.533 5.114 -14.809 1.00 91.50 109 GLU A N 1
ATOM 809 C CA . GLU A 1 109 ? 6.915 4.546 -13.509 1.00 91.50 109 GLU A CA 1
ATOM 810 C C . GLU A 1 109 ? 6.723 5.547 -12.361 1.00 91.50 109 GLU A C 1
ATOM 812 O O . GLU A 1 109 ? 6.105 5.219 -11.342 1.00 91.50 109 GLU A O 1
ATOM 817 N N . ALA A 1 110 ? 7.175 6.791 -12.538 1.00 92.31 110 ALA A N 1
ATOM 818 C CA . ALA A 1 110 ? 7.008 7.843 -11.538 1.00 92.31 110 ALA A CA 1
ATOM 819 C C . ALA A 1 110 ? 5.526 8.179 -11.279 1.00 92.31 110 ALA A C 1
ATOM 821 O O . ALA A 1 110 ? 5.121 8.351 -10.126 1.00 92.31 110 ALA A O 1
ATOM 822 N N . LEU A 1 111 ? 4.698 8.228 -12.330 1.00 93.62 111 LEU A N 1
ATOM 823 C CA . LEU A 1 111 ? 3.255 8.462 -12.197 1.00 93.62 111 LEU A CA 1
ATOM 824 C C . LEU A 1 111 ? 2.552 7.324 -11.452 1.00 93.62 111 LEU A C 1
ATOM 826 O O . LEU A 1 111 ? 1.680 7.581 -10.621 1.00 93.62 111 LEU A O 1
ATOM 830 N N . MET A 1 112 ? 2.948 6.077 -11.705 1.00 92.25 112 MET A N 1
ATOM 831 C CA . MET A 1 112 ? 2.433 4.922 -10.969 1.00 92.25 112 MET A CA 1
ATOM 832 C C . MET A 1 112 ? 2.795 4.981 -9.483 1.00 92.25 112 MET A C 1
ATOM 834 O O . MET A 1 112 ? 1.931 4.749 -8.636 1.00 92.25 112 MET A O 1
ATOM 838 N N . LEU A 1 113 ? 4.040 5.341 -9.152 1.00 92.56 113 LEU A N 1
ATOM 839 C CA . LEU A 1 113 ? 4.465 5.523 -7.761 1.00 92.56 113 LEU A CA 1
ATOM 840 C C . LEU A 1 113 ? 3.673 6.643 -7.072 1.00 92.56 113 LEU A C 1
ATOM 842 O O . LEU A 1 113 ? 3.257 6.493 -5.922 1.00 92.56 113 LEU A O 1
ATOM 846 N N . LEU A 1 114 ? 3.422 7.746 -7.780 1.00 94.81 114 LEU A N 1
ATOM 847 C CA . LEU A 1 114 ? 2.614 8.846 -7.264 1.00 94.81 114 LEU A CA 1
ATOM 848 C C . LEU A 1 114 ? 1.162 8.415 -7.020 1.00 94.81 114 LEU A C 1
ATOM 850 O O . LEU A 1 114 ? 0.619 8.685 -5.951 1.00 94.81 114 LEU A O 1
ATOM 854 N N . ALA A 1 115 ? 0.545 7.706 -7.968 1.00 93.69 115 ALA A N 1
ATOM 855 C CA . ALA A 1 115 ? -0.804 7.166 -7.805 1.00 93.69 115 ALA A CA 1
ATOM 856 C C . ALA A 1 115 ? -0.885 6.207 -6.607 1.00 93.69 115 ALA A C 1
ATOM 858 O O . ALA A 1 115 ? -1.827 6.271 -5.816 1.00 93.69 115 ALA A O 1
ATOM 859 N N . TYR A 1 116 ? 0.134 5.364 -6.430 1.00 92.56 116 TYR A N 1
ATOM 860 C CA . TYR A 1 116 ? 0.246 4.480 -5.278 1.00 92.56 116 TYR A CA 1
ATOM 861 C C . TYR A 1 116 ? 0.303 5.263 -3.960 1.00 92.56 116 TYR A C 1
ATOM 863 O O . TYR A 1 116 ? -0.470 4.978 -3.044 1.00 92.56 116 TYR A O 1
ATOM 871 N N . LEU A 1 117 ? 1.139 6.301 -3.879 1.00 94.38 117 LEU A N 1
ATOM 872 C CA . LEU A 1 117 ? 1.224 7.167 -2.701 1.00 94.38 117 LEU A CA 1
ATOM 873 C C . LEU A 1 117 ? -0.113 7.864 -2.399 1.00 94.38 117 LEU A C 1
ATOM 875 O O . LEU A 1 117 ? -0.528 7.919 -1.242 1.00 94.38 117 LEU A O 1
ATOM 879 N N . VAL A 1 118 ? -0.815 8.348 -3.426 1.00 96.06 118 VAL A N 1
ATOM 880 C CA . VAL A 1 118 ? -2.133 8.985 -3.273 1.00 96.06 118 VAL A CA 1
ATOM 881 C C . VAL A 1 118 ? -3.149 8.025 -2.654 1.00 96.06 118 VAL A C 1
ATOM 883 O O . VAL A 1 118 ? -3.902 8.443 -1.777 1.00 96.06 118 VAL A O 1
ATOM 886 N N . ILE A 1 119 ? -3.154 6.745 -3.040 1.00 94.06 119 ILE A N 1
ATOM 887 C CA . ILE A 1 119 ? -4.055 5.741 -2.445 1.00 94.06 119 ILE A CA 1
ATOM 888 C C . ILE A 1 119 ? -3.772 5.569 -0.947 1.00 94.06 119 ILE A C 1
ATOM 890 O O . ILE A 1 119 ? -4.708 5.566 -0.148 1.00 94.06 119 ILE A O 1
ATOM 894 N N . TRP A 1 120 ? -2.500 5.470 -0.547 1.00 93.44 120 TRP A N 1
ATOM 895 C CA . TRP A 1 120 ? -2.122 5.362 0.868 1.00 93.44 120 TRP A CA 1
ATOM 896 C C . TRP A 1 120 ? -2.574 6.581 1.675 1.00 93.44 120 TRP A C 1
ATOM 898 O O . TRP A 1 120 ? -3.229 6.436 2.707 1.00 93.44 120 TRP A O 1
ATOM 908 N N . LEU A 1 121 ? -2.279 7.782 1.172 1.00 95.31 121 LEU A N 1
ATOM 909 C CA . LEU A 1 121 ? -2.666 9.030 1.828 1.00 95.31 121 LEU A CA 1
ATOM 910 C C . LEU A 1 121 ? -4.186 9.195 1.893 1.00 95.31 121 LEU A C 1
ATOM 912 O O . LEU A 1 121 ? -4.703 9.666 2.902 1.00 95.31 121 LEU A O 1
ATOM 916 N N . PHE A 1 122 ? -4.908 8.771 0.857 1.00 95.81 122 PHE A N 1
ATOM 917 C CA . PHE A 1 122 ? -6.366 8.776 0.849 1.00 95.81 122 PHE A CA 1
ATOM 918 C C . PHE A 1 122 ? -6.938 7.871 1.946 1.00 95.81 122 PHE A C 1
ATOM 920 O O . PHE A 1 122 ? -7.825 8.299 2.682 1.00 95.81 122 PHE A O 1
ATOM 927 N N . LEU A 1 123 ? -6.418 6.650 2.105 1.00 94.62 123 LEU A N 1
ATOM 928 C CA . LEU A 1 123 ? -6.871 5.731 3.156 1.00 94.62 123 LEU A CA 1
ATOM 929 C C . LEU A 1 123 ? -6.549 6.263 4.559 1.00 94.62 123 LEU A C 1
ATOM 931 O O . LEU A 1 123 ? -7.416 6.230 5.435 1.00 94.62 123 LEU A O 1
ATOM 935 N N . ALA A 1 124 ? -5.346 6.812 4.754 1.00 94.50 124 ALA A N 1
ATOM 936 C CA . ALA A 1 124 ? -4.959 7.463 6.004 1.00 94.50 124 ALA A CA 1
ATOM 937 C C . ALA A 1 124 ? -5.875 8.652 6.327 1.00 94.50 124 ALA A C 1
ATOM 939 O O . ALA A 1 124 ? -6.338 8.790 7.458 1.00 94.50 124 ALA A O 1
ATOM 940 N N . TRP A 1 125 ? -6.189 9.478 5.324 1.00 95.56 125 TRP A N 1
ATOM 941 C CA . TRP A 1 125 ? -7.098 10.611 5.467 1.00 95.56 125 TRP A CA 1
ATOM 942 C C . TRP A 1 125 ? -8.507 10.161 5.849 1.00 95.56 125 TRP A C 1
ATOM 944 O O . TRP A 1 125 ? -9.080 10.703 6.787 1.00 95.56 125 TRP A O 1
ATOM 954 N N . GLN A 1 126 ? -9.068 9.158 5.170 1.00 93.88 126 GLN A N 1
ATOM 955 C CA . GLN A 1 126 ? -10.399 8.627 5.495 1.00 93.88 126 GLN A CA 1
ATOM 956 C C . GLN A 1 126 ? -10.459 8.103 6.936 1.00 93.88 126 GLN A C 1
ATOM 958 O O . GLN A 1 126 ? -11.379 8.452 7.676 1.00 93.88 126 GLN A O 1
ATOM 963 N N . ALA A 1 127 ? -9.442 7.351 7.365 1.00 92.88 127 ALA A N 1
ATOM 964 C CA . ALA A 1 127 ? -9.349 6.873 8.740 1.00 92.88 127 ALA A CA 1
ATOM 965 C C . ALA A 1 127 ? -9.218 8.033 9.747 1.00 92.88 127 ALA A C 1
ATOM 967 O O . ALA A 1 127 ? -9.871 8.025 10.789 1.00 92.88 127 ALA A O 1
ATOM 968 N N . TYR A 1 128 ? -8.458 9.079 9.411 1.00 93.88 128 TYR A N 1
ATOM 969 C CA . TYR A 1 128 ? -8.341 10.279 10.244 1.00 93.88 128 TYR A CA 1
ATOM 970 C C . TYR A 1 128 ? -9.660 11.062 10.359 1.00 93.88 128 TYR A C 1
ATOM 972 O O . TYR A 1 128 ? -9.962 11.629 11.406 1.00 93.88 128 TYR A O 1
ATOM 980 N N . GLN A 1 129 ? -10.492 11.048 9.314 1.00 93.00 129 GLN A N 1
ATOM 981 C CA . GLN A 1 129 ? -11.850 11.606 9.355 1.00 93.00 129 GLN A CA 1
ATOM 982 C C . GLN A 1 129 ? -12.843 10.718 10.127 1.00 93.00 129 GLN A C 1
ATOM 984 O O . GLN A 1 129 ? -14.011 11.079 10.276 1.00 93.00 129 GLN A O 1
ATOM 989 N N . GLY A 1 130 ? -12.405 9.559 10.628 1.00 88.12 130 GLY A N 1
ATOM 990 C CA . GLY A 1 130 ? -13.264 8.589 11.302 1.00 88.12 130 GLY A CA 1
ATOM 991 C C . GLY A 1 130 ? -14.195 7.839 10.349 1.00 88.12 130 GLY A C 1
ATOM 992 O O . GLY A 1 130 ? -15.221 7.331 10.793 1.00 88.12 130 GLY A O 1
ATOM 993 N N . ILE A 1 131 ? -13.868 7.788 9.053 1.00 91.06 131 ILE A N 1
ATOM 994 C CA . ILE A 1 131 ? -14.653 7.096 8.028 1.00 91.06 131 ILE A CA 1
ATOM 995 C C . ILE A 1 131 ? -14.056 5.706 7.791 1.00 91.06 131 ILE A C 1
ATOM 997 O O . ILE A 1 131 ? -12.913 5.570 7.350 1.00 91.06 131 ILE A O 1
ATOM 1001 N N . GLU A 1 132 ? -14.869 4.669 7.999 1.00 89.81 132 GLU A N 1
ATOM 1002 C CA . GLU A 1 132 ? -14.546 3.283 7.632 1.00 89.81 132 GLU A CA 1
ATOM 1003 C C . GLU A 1 132 ? -14.638 3.090 6.110 1.00 89.81 132 GLU A C 1
ATOM 1005 O O . GLU A 1 132 ? -15.551 2.440 5.595 1.00 89.81 132 GLU A O 1
ATOM 1010 N N . TYR A 1 133 ? -13.711 3.691 5.358 1.00 92.00 133 TYR A N 1
ATOM 1011 C CA . TYR A 1 133 ? -13.657 3.499 3.911 1.00 92.00 133 TYR A CA 1
ATOM 1012 C C . TYR A 1 133 ? -13.342 2.034 3.593 1.00 92.00 133 TYR A C 1
ATOM 1014 O O . TYR A 1 133 ? -12.246 1.542 3.873 1.00 92.00 133 TYR A O 1
ATOM 1022 N N . GLU A 1 134 ? -14.312 1.344 2.997 1.00 89.88 134 GLU A N 1
ATOM 1023 C CA . GLU A 1 134 ? -14.213 -0.067 2.650 1.00 89.88 134 GLU A CA 1
ATOM 1024 C C . GLU A 1 134 ? -13.697 -0.235 1.222 1.00 89.88 134 GLU A C 1
ATOM 1026 O O . GLU A 1 134 ? -14.380 0.080 0.245 1.00 89.88 134 GLU A O 1
ATOM 1031 N N . ILE A 1 135 ? -12.488 -0.782 1.087 1.00 88.25 135 ILE A N 1
ATOM 1032 C CA . ILE A 1 135 ? -11.958 -1.132 -0.232 1.00 88.25 135 ILE A CA 1
ATOM 1033 C C . ILE A 1 135 ? -12.809 -2.298 -0.783 1.00 88.25 135 ILE A C 1
ATOM 1035 O O . ILE A 1 135 ? -12.915 -3.321 -0.110 1.00 88.25 135 ILE A O 1
ATOM 1039 N N . PRO A 1 136 ? -13.390 -2.240 -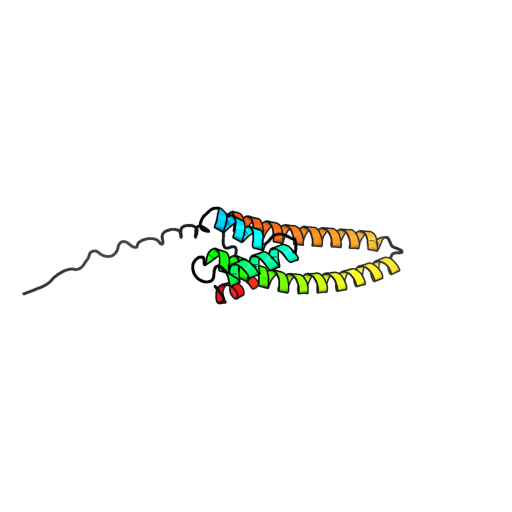1.997 1.00 81.69 136 PRO A N 1
ATOM 1040 C CA . PRO A 1 136 ? -14.439 -3.180 -2.416 1.00 81.69 136 PRO A CA 1
ATOM 1041 C C . PRO A 1 136 ? -14.112 -4.677 -2.296 1.00 81.69 136 PRO A C 1
ATOM 1043 O O . PRO A 1 136 ? -15.006 -5.472 -2.022 1.00 81.69 136 PRO A O 1
ATOM 1046 N N . VAL A 1 137 ? -12.857 -5.078 -2.520 1.00 86.31 137 VAL A N 1
ATOM 1047 C CA . VAL A 1 137 ? -12.402 -6.476 -2.378 1.00 86.31 137 VAL A CA 1
ATOM 1048 C C . VAL A 1 137 ? -11.753 -6.702 -1.011 1.00 86.31 137 VAL A C 1
ATOM 1050 O O . VAL A 1 137 ? -12.098 -7.641 -0.297 1.00 86.31 137 VAL A O 1
ATOM 1053 N N . ILE A 1 138 ? -10.830 -5.817 -0.634 1.00 87.81 138 ILE A N 1
ATOM 1054 C CA . ILE A 1 138 ? -10.005 -5.953 0.571 1.00 87.81 138 ILE A CA 1
ATOM 1055 C C . ILE A 1 138 ? -10.817 -5.676 1.845 1.00 87.81 138 ILE A C 1
ATOM 1057 O O . ILE A 1 138 ? -10.762 -6.451 2.796 1.00 87.81 138 ILE A O 1
ATOM 1061 N N . GLY A 1 139 ? -11.621 -4.619 1.852 1.00 79.31 139 GLY A N 1
ATOM 1062 C CA . GLY A 1 139 ? -12.470 -4.215 2.968 1.00 79.31 139 GLY A CA 1
ATOM 1063 C C . GLY A 1 139 ? -13.604 -5.198 3.260 1.00 79.31 139 GLY A C 1
ATOM 1064 O O . GLY A 1 139 ? -13.841 -5.522 4.423 1.00 79.31 139 GLY A O 1
ATOM 1065 N N . LYS A 1 140 ? -14.223 -5.791 2.227 1.00 86.38 140 LYS A N 1
ATOM 1066 C CA . LYS A 1 140 ? -15.201 -6.884 2.412 1.00 86.38 140 LYS A CA 1
ATOM 1067 C C . LYS A 1 140 ? -14.590 -8.097 3.103 1.00 86.38 140 LYS A C 1
ATOM 1069 O O . LYS A 1 140 ? -15.253 -8.756 3.903 1.00 86.38 140 LYS A O 1
ATOM 1074 N N . PHE A 1 141 ? -13.338 -8.419 2.775 1.00 85.06 141 PHE A N 1
ATOM 1075 C CA . PHE A 1 141 ? -12.613 -9.497 3.437 1.00 85.06 141 PHE A CA 1
ATOM 1076 C C . PHE A 1 141 ? -12.241 -9.102 4.868 1.00 85.06 141 PHE A C 1
ATOM 1078 O O . PHE A 1 141 ? -12.500 -9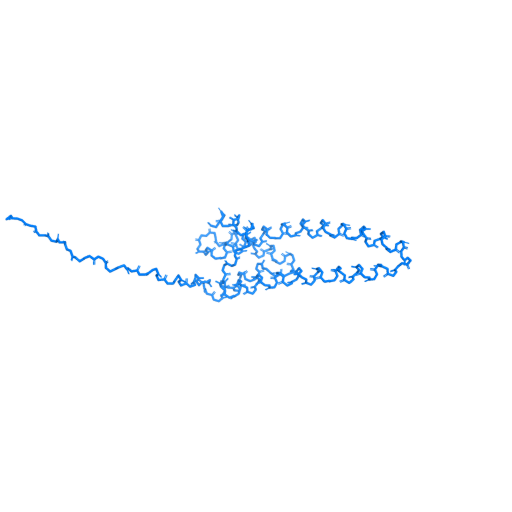.875 5.786 1.00 85.06 141 PHE A O 1
ATOM 1085 N N . ALA A 1 142 ? -11.742 -7.879 5.073 1.00 84.38 142 ALA A N 1
ATOM 1086 C CA . ALA A 1 142 ? -11.394 -7.351 6.388 1.00 84.38 142 ALA A CA 1
ATOM 1087 C C . ALA A 1 142 ? -12.577 -7.389 7.364 1.00 84.38 142 ALA A C 1
ATOM 1089 O O . ALA A 1 142 ? -12.422 -7.841 8.496 1.00 84.38 142 ALA A O 1
ATOM 1090 N N . ARG A 1 143 ? -13.779 -7.019 6.905 1.00 86.31 143 ARG A N 1
ATOM 1091 C CA . ARG A 1 143 ? -15.010 -7.015 7.712 1.00 86.31 143 ARG A CA 1
ATOM 1092 C C . ARG A 1 143 ? -15.362 -8.390 8.301 1.00 86.31 143 ARG A C 1
ATOM 1094 O O . ARG A 1 143 ? -16.048 -8.441 9.315 1.00 86.31 143 ARG A O 1
ATOM 1101 N N . LYS A 1 144 ? -14.880 -9.498 7.723 1.00 84.75 144 LYS A N 1
ATOM 1102 C CA . LYS A 1 144 ? -15.092 -10.854 8.270 1.00 84.75 144 LYS A CA 1
ATOM 1103 C C . LYS A 1 144 ? -14.282 -11.142 9.540 1.00 84.75 144 LYS A C 1
ATOM 1105 O O . LYS A 1 144 ? -14.596 -12.105 10.231 1.00 84.75 144 LYS A O 1
ATOM 1110 N N . TYR A 1 145 ? -13.254 -10.346 9.828 1.00 79.62 145 TYR A N 1
ATOM 1111 C CA . TYR A 1 145 ? -12.339 -10.547 10.958 1.00 79.62 145 TYR A CA 1
ATOM 1112 C C . TYR A 1 145 ? -12.471 -9.464 12.048 1.00 79.62 145 TYR A C 1
ATOM 1114 O O . TYR A 1 145 ? -11.688 -9.452 13.002 1.00 79.62 145 TYR A O 1
ATOM 1122 N N . VAL A 1 146 ? -13.454 -8.563 11.920 1.00 78.00 146 VAL A N 1
ATOM 1123 C CA . VAL A 1 146 ? -13.752 -7.483 12.881 1.00 78.00 146 VAL A CA 1
ATOM 1124 C C . VAL A 1 146 ? -14.695 -7.950 13.977 1.00 78.00 146 VAL A C 1
ATOM 1126 O O . VAL A 1 146 ? -15.712 -8.599 13.661 1.00 78.00 146 VAL A O 1
#

pLDDT: mean 83.02, std 17.2, range [39.0, 96.06]